Protein AF-A0A8C9ZBT1-F1 (afdb_monomer)

Secondary structure (DSSP, 8-state):
--EE--TTPEEETTEEEEEE---TTT-B-HHHHHHHHHHTT-EE-S--TT--S--S-EEEEEEE-SSSEEETTS-B--GGG-SSPPPPP-TTEEEEEETTEEEEEETTS-B-EEEEEEPEE-

Structure (mmCIF, N/CA/C/O backbone):
data_AF-A0A8C9ZBT1-F1
#
_entry.id   AF-A0A8C9ZBT1-F1
#
loop_
_atom_site.group_PDB
_atom_site.id
_atom_site.type_symbol
_atom_site.label_atom_id
_atom_site.label_alt_id
_atom_site.label_comp_id
_atom_site.label_asym_id
_atom_site.label_entity_id
_atom_site.label_seq_id
_atom_site.pdbx_PDB_ins_code
_atom_site.Cartn_x
_atom_site.Cartn_y
_atom_site.Cartn_z
_atom_site.occupancy
_atom_site.B_iso_or_equiv
_atom_site.auth_seq_id
_atom_site.auth_comp_id
_atom_site.auth_asym_id
_atom_site.auth_atom_id
_atom_site.pdbx_PDB_model_num
ATOM 1 N N . ASP A 1 1 ? -19.938 1.380 22.785 1.00 60.75 1 ASP A N 1
ATOM 2 C CA . ASP A 1 1 ? -18.645 0.745 22.453 1.00 60.75 1 ASP A CA 1
ATOM 3 C C . ASP A 1 1 ? -17.604 1.803 22.141 1.00 60.75 1 ASP A C 1
ATOM 5 O O . ASP A 1 1 ? -17.861 2.672 21.308 1.00 60.75 1 ASP A O 1
ATOM 9 N N . LYS A 1 2 ? -16.467 1.805 22.848 1.00 75.50 2 LYS A N 1
ATOM 10 C CA . LYS A 1 2 ? -15.414 2.809 22.647 1.00 75.50 2 LYS A CA 1
ATOM 11 C C . LYS A 1 2 ? -14.360 2.246 21.696 1.00 75.50 2 LYS A C 1
ATOM 13 O O . LYS A 1 2 ? -13.589 1.363 22.060 1.00 75.50 2 LYS A O 1
ATOM 18 N N . LEU A 1 3 ? -14.309 2.775 20.475 1.00 85.31 3 LEU A N 1
ATOM 19 C CA . LEU A 1 3 ? -13.276 2.411 19.506 1.00 85.31 3 LEU A CA 1
ATOM 20 C C . LEU A 1 3 ? -11.961 3.105 19.848 1.00 85.31 3 LEU A C 1
ATOM 22 O O . LEU A 1 3 ? -11.924 4.320 20.052 1.00 85.31 3 LEU A O 1
ATOM 26 N N . THR A 1 4 ? -10.875 2.338 19.897 1.00 88.50 4 THR A N 1
ATOM 27 C CA . THR A 1 4 ? -9.547 2.874 20.212 1.00 88.50 4 THR A CA 1
ATOM 28 C C . THR A 1 4 ? -8.475 2.335 19.273 1.00 88.50 4 THR A C 1
ATOM 30 O O . THR A 1 4 ? -8.580 1.235 18.725 1.00 88.50 4 THR A O 1
ATOM 33 N N . CYS A 1 5 ? -7.434 3.147 19.090 1.00 91.62 5 CYS A N 1
ATOM 34 C CA . CYS A 1 5 ? -6.228 2.796 18.357 1.00 91.62 5 CYS A CA 1
ATOM 35 C C . CYS A 1 5 ? -5.015 2.873 19.283 1.00 91.62 5 CYS A C 1
ATOM 37 O O . CYS A 1 5 ? -4.975 3.681 20.212 1.00 91.62 5 CYS A O 1
ATOM 39 N N . GLN A 1 6 ? -4.016 2.031 19.017 1.00 90.19 6 GLN A N 1
ATOM 40 C CA . GLN A 1 6 ? -2.728 2.092 19.705 1.00 90.19 6 GLN A CA 1
ATOM 41 C C . GLN A 1 6 ? -2.048 3.449 19.459 1.00 90.19 6 GLN A C 1
ATOM 43 O O . GLN A 1 6 ? -2.276 4.088 18.431 1.00 90.19 6 GLN A O 1
ATOM 48 N N . LYS A 1 7 ? -1.180 3.882 20.380 1.00 90.06 7 LYS A N 1
ATOM 49 C CA . LYS A 1 7 ? -0.418 5.132 20.229 1.00 90.06 7 LYS A CA 1
ATOM 50 C C . LYS A 1 7 ? 0.311 5.160 18.876 1.00 90.06 7 LYS A C 1
ATOM 52 O O . LYS A 1 7 ? 0.910 4.167 18.476 1.00 90.06 7 LYS A O 1
ATOM 57 N N . GLY A 1 8 ? 0.235 6.294 18.179 1.00 89.62 8 GLY A N 1
ATOM 58 C CA . GLY A 1 8 ? 0.808 6.484 16.838 1.00 89.62 8 GLY A CA 1
ATOM 59 C C . GLY A 1 8 ? -0.127 6.097 15.688 1.00 89.62 8 GLY A C 1
ATOM 60 O O . GLY A 1 8 ? 0.043 6.599 14.581 1.00 89.62 8 GLY A O 1
ATOM 61 N N . TRP A 1 9 ? -1.161 5.291 15.945 1.00 92.94 9 TRP A N 1
ATOM 62 C CA . TRP A 1 9 ? -2.169 4.946 14.948 1.00 92.94 9 TRP A CA 1
ATOM 63 C C . TRP A 1 9 ? -3.314 5.957 14.951 1.00 92.94 9 TRP A C 1
ATOM 65 O O . TRP A 1 9 ? -3.809 6.371 16.000 1.00 92.94 9 TRP A O 1
ATOM 75 N N . ARG A 1 10 ? -3.781 6.321 13.760 1.00 90.50 10 ARG A N 1
ATOM 76 C CA . ARG A 1 10 ? -4.885 7.258 13.558 1.00 90.50 10 ARG A CA 1
ATOM 77 C C . ARG A 1 10 ? -6.198 6.503 13.427 1.00 90.50 10 ARG A C 1
ATOM 79 O O . ARG A 1 10 ? -6.326 5.634 12.567 1.00 90.50 10 ARG A O 1
ATOM 86 N N . LEU A 1 11 ? -7.167 6.850 14.269 1.00 90.19 11 LEU A N 1
ATOM 87 C CA . LEU A 1 11 ? -8.524 6.318 14.196 1.00 90.19 11 LEU A CA 1
ATOM 88 C C . LEU A 1 11 ? -9.275 6.969 13.034 1.00 90.19 11 LEU A C 1
ATOM 90 O O . LEU A 1 11 ? -9.386 8.192 12.968 1.00 90.19 11 LEU A O 1
ATOM 94 N N . PHE A 1 12 ? -9.835 6.146 12.156 1.00 87.69 12 PHE A N 1
ATOM 95 C CA . PHE A 1 12 ? -10.793 6.582 11.156 1.00 87.69 12 PHE A CA 1
ATOM 96 C C . PHE A 1 12 ? -11.877 5.515 10.969 1.00 87.69 12 PHE A C 1
ATOM 98 O O . PHE A 1 12 ? -11.583 4.359 10.653 1.00 87.69 12 PHE A O 1
ATOM 105 N N . LYS A 1 13 ? -13.142 5.902 11.185 1.00 85.94 13 LYS A N 1
ATOM 106 C CA . LYS A 1 13 ? -14.278 4.972 11.325 1.00 85.94 13 LYS A CA 1
ATOM 107 C C . LYS A 1 13 ? -13.930 3.853 12.326 1.00 85.94 13 LYS A C 1
ATOM 109 O O . LYS A 1 13 ? -13.563 4.140 13.458 1.00 85.94 13 LYS A O 1
ATOM 114 N N . SER A 1 14 ? -14.017 2.594 11.905 1.00 89.38 14 SER A N 1
ATOM 115 C CA . SER A 1 14 ? -13.703 1.395 12.689 1.00 89.38 14 SER A CA 1
ATOM 116 C C . SER A 1 14 ? -12.333 0.798 12.351 1.00 89.38 14 SER A C 1
ATOM 118 O O . SER A 1 14 ? -12.129 -0.416 12.426 1.00 89.38 14 SER A O 1
ATOM 120 N N . SER A 1 15 ? -11.397 1.628 11.888 1.00 92.19 15 SER A N 1
ATOM 121 C CA . SER A 1 15 ? -10.046 1.208 11.520 1.00 92.19 15 SER A CA 1
ATOM 122 C C . SER A 1 15 ? -8.984 2.163 12.060 1.00 92.19 15 SER A C 1
ATOM 124 O O . SER A 1 15 ? -9.214 3.353 12.257 1.00 92.19 15 SER A O 1
ATOM 126 N N . CYS A 1 16 ? -7.805 1.608 12.297 1.00 93.88 16 CYS A N 1
ATOM 127 C CA . CYS A 1 16 ? -6.602 2.291 12.726 1.00 93.88 16 CYS A CA 1
ATOM 128 C C . CYS A 1 16 ? -5.601 2.296 11.577 1.00 93.88 16 CYS A C 1
ATOM 130 O O . CYS A 1 16 ? -5.351 1.242 10.991 1.00 93.88 16 CYS A O 1
ATOM 132 N N . TYR A 1 17 ? -4.998 3.450 11.309 1.00 93.94 17 TYR A N 1
ATOM 133 C CA . TYR A 1 17 ? -4.054 3.651 10.213 1.00 93.94 17 TYR A CA 1
ATOM 134 C C . TYR A 1 17 ? -2.700 4.125 10.724 1.00 93.94 17 TYR A C 1
ATOM 136 O O . TYR A 1 17 ? -2.644 4.976 11.613 1.00 93.94 17 TYR A O 1
ATOM 144 N N . LEU A 1 18 ? -1.620 3.614 10.145 1.00 94.06 18 LEU A N 1
ATOM 145 C CA . LEU A 1 18 ? -0.259 4.048 10.440 1.00 94.06 18 LEU A CA 1
ATOM 146 C C . LEU A 1 18 ? 0.456 4.392 9.138 1.00 94.06 18 LEU A C 1
ATOM 148 O O . LEU A 1 18 ? 0.520 3.565 8.233 1.00 94.06 18 LEU A O 1
ATOM 152 N N . PHE A 1 19 ? 0.941 5.627 9.055 1.00 93.38 19 PHE A N 1
ATOM 153 C CA . PHE A 1 19 ? 1.640 6.175 7.897 1.00 93.38 19 PHE A CA 1
ATOM 154 C C . PHE A 1 19 ? 3.138 6.123 8.180 1.00 93.38 19 PHE A C 1
ATOM 156 O O . PHE A 1 19 ? 3.584 6.684 9.182 1.00 93.38 19 PHE A O 1
ATOM 163 N N . TYR A 1 20 ? 3.885 5.444 7.317 1.00 94.62 20 TYR A N 1
ATOM 164 C CA . TYR A 1 20 ? 5.337 5.363 7.386 1.00 94.62 20 TYR A CA 1
ATOM 165 C C . TYR A 1 20 ? 5.938 6.322 6.368 1.00 94.62 20 TYR A C 1
ATOM 167 O O . TYR A 1 20 ? 6.120 5.970 5.203 1.00 94.62 20 TYR A O 1
ATOM 175 N N . ASP A 1 21 ? 6.236 7.538 6.822 1.00 93.19 21 ASP A N 1
ATOM 176 C CA . ASP A 1 21 ? 6.915 8.583 6.047 1.00 93.19 21 ASP A CA 1
ATOM 177 C C . ASP A 1 21 ? 8.419 8.278 5.951 1.00 93.19 21 ASP A C 1
ATOM 179 O O . ASP A 1 21 ? 9.248 8.979 6.521 1.00 93.19 21 ASP A O 1
ATOM 183 N N . ALA A 1 22 ? 8.759 7.162 5.303 1.00 93.12 22 ALA A N 1
ATOM 184 C CA . ALA A 1 22 ? 10.128 6.673 5.208 1.00 93.12 22 ALA A CA 1
ATOM 185 C C . ALA A 1 22 ? 10.967 7.482 4.204 1.00 93.12 22 ALA A C 1
ATOM 187 O O . ALA A 1 22 ? 10.558 7.697 3.053 1.00 93.12 22 ALA A O 1
ATOM 188 N N . ASP A 1 23 ? 12.175 7.855 4.623 1.00 94.81 23 ASP A N 1
ATOM 189 C CA . ASP A 1 23 ? 13.204 8.410 3.745 1.00 94.81 23 ASP A CA 1
ATOM 190 C C . ASP A 1 23 ? 13.666 7.363 2.716 1.00 94.81 23 ASP A C 1
ATOM 192 O O . ASP A 1 23 ? 13.551 6.163 2.973 1.00 94.81 23 ASP A O 1
ATOM 196 N N . PRO A 1 24 ? 14.207 7.766 1.547 1.00 94.62 24 PRO A N 1
ATOM 197 C CA . PRO A 1 24 ? 14.535 6.842 0.455 1.00 94.62 24 PRO A CA 1
ATOM 198 C C . PRO A 1 24 ? 15.311 5.564 0.840 1.00 94.62 24 PRO A C 1
ATOM 200 O O . PRO A 1 24 ? 14.977 4.510 0.297 1.00 94.62 24 PRO A O 1
ATOM 203 N N . PRO A 1 25 ? 16.294 5.590 1.766 1.00 96.62 25 PRO A N 1
ATOM 204 C CA . PRO A 1 25 ? 16.987 4.375 2.210 1.00 96.62 25 PRO A CA 1
ATOM 205 C C . PRO A 1 25 ? 16.083 3.376 2.954 1.00 96.62 25 PRO A C 1
ATOM 207 O O . PRO A 1 25 ? 16.267 2.166 2.825 1.00 96.62 25 PRO A O 1
ATOM 210 N N . ASP A 1 26 ? 15.090 3.878 3.689 1.00 97.31 26 ASP A N 1
ATOM 211 C CA . ASP A 1 26 ? 14.194 3.100 4.555 1.00 97.31 26 ASP A CA 1
ATOM 212 C C . ASP A 1 26 ? 12.860 2.747 3.882 1.00 97.31 26 ASP A C 1
ATOM 214 O O . ASP A 1 26 ? 12.055 1.984 4.423 1.00 97.31 26 ASP A O 1
ATOM 218 N N . GLN A 1 27 ? 12.611 3.295 2.691 1.00 98.12 27 GLN A N 1
ATOM 219 C CA . GLN A 1 27 ? 11.468 2.933 1.859 1.00 98.12 27 GLN A CA 1
ATOM 220 C C . GLN A 1 27 ? 11.508 1.453 1.501 1.00 98.12 27 GLN A C 1
ATOM 222 O O . GLN A 1 27 ? 12.578 0.861 1.413 1.00 98.12 27 GLN A O 1
ATOM 227 N N . LYS A 1 28 ? 10.341 0.855 1.267 1.00 98.56 28 LYS A N 1
ATOM 228 C CA . LYS A 1 28 ? 10.190 -0.589 1.062 1.00 98.56 28 LYS A CA 1
ATOM 229 C C . LYS A 1 28 ? 9.531 -0.889 -0.277 1.00 98.56 28 LYS A C 1
ATOM 231 O O . LYS A 1 28 ? 8.761 -0.074 -0.790 1.00 98.56 28 LYS A O 1
ATOM 236 N N . THR A 1 29 ? 9.829 -2.058 -0.832 1.00 98.75 29 THR A N 1
ATOM 237 C CA . THR A 1 29 ? 9.023 -2.662 -1.906 1.00 98.75 29 THR A CA 1
ATOM 238 C C . THR A 1 29 ? 7.606 -2.944 -1.419 1.00 98.75 29 THR A C 1
ATOM 240 O O . THR A 1 29 ? 7.334 -2.908 -0.214 1.00 98.75 29 THR A O 1
ATOM 243 N N . TRP A 1 30 ? 6.681 -3.217 -2.339 1.00 98.50 30 TRP A N 1
ATOM 244 C CA . TRP A 1 30 ? 5.300 -3.503 -1.954 1.00 98.50 30 TRP A CA 1
ATOM 245 C C . TRP A 1 30 ? 5.205 -4.739 -1.046 1.00 98.50 30 TRP A C 1
ATOM 247 O O . TRP A 1 30 ? 4.504 -4.715 -0.031 1.00 98.50 30 TRP A O 1
ATOM 257 N N . GLU A 1 31 ? 5.951 -5.798 -1.369 1.00 98.44 31 GLU A N 1
ATOM 258 C CA . GLU A 1 31 ? 6.030 -7.023 -0.574 1.00 98.44 31 GLU A CA 1
ATOM 259 C C . GLU A 1 31 ? 6.610 -6.768 0.826 1.00 98.44 31 GLU A C 1
ATOM 261 O O . GLU A 1 31 ? 5.984 -7.149 1.817 1.00 98.44 31 GLU A O 1
ATOM 266 N N . GLU A 1 32 ? 7.745 -6.067 0.926 1.00 98.69 32 GLU A N 1
ATOM 267 C CA . GLU A 1 32 ? 8.381 -5.729 2.211 1.00 98.69 32 GLU A CA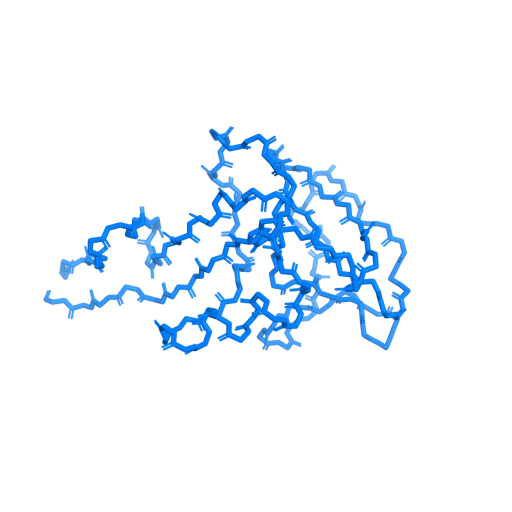 1
ATOM 268 C C . GLU A 1 32 ? 7.485 -4.826 3.076 1.00 98.69 32 GLU A C 1
ATOM 270 O O . GLU A 1 32 ? 7.409 -4.990 4.294 1.00 98.69 32 GLU A O 1
ATOM 275 N N . ALA A 1 33 ? 6.797 -3.857 2.465 1.00 98.56 33 ALA A N 1
ATOM 276 C CA . ALA A 1 33 ? 5.866 -2.976 3.164 1.00 98.56 33 ALA A CA 1
ATOM 277 C C . ALA A 1 33 ? 4.675 -3.757 3.732 1.00 98.56 33 ALA A C 1
ATOM 279 O O . ALA A 1 33 ? 4.230 -3.513 4.856 1.00 98.56 33 ALA A O 1
ATOM 280 N N . ARG A 1 34 ? 4.163 -4.730 2.968 1.00 98.31 34 ARG A N 1
ATOM 281 C CA . ARG A 1 34 ? 3.096 -5.616 3.431 1.00 98.31 34 ARG A CA 1
ATOM 282 C C . ARG A 1 34 ? 3.541 -6.475 4.607 1.00 98.31 34 ARG A C 1
ATOM 284 O O . ARG A 1 34 ? 2.766 -6.664 5.547 1.00 98.31 34 ARG A O 1
ATOM 291 N N . GLU A 1 35 ? 4.756 -7.002 4.548 1.00 98.50 35 GLU A N 1
ATOM 292 C CA . GLU A 1 35 ? 5.337 -7.790 5.630 1.00 98.50 35 GLU A CA 1
ATOM 293 C C . GLU A 1 35 ? 5.495 -6.962 6.913 1.00 98.50 35 GLU A C 1
ATOM 295 O O . GLU A 1 35 ? 4.979 -7.381 7.948 1.00 98.50 35 GLU A O 1
ATOM 300 N N . ASP A 1 36 ? 6.038 -5.740 6.837 1.00 98.19 36 ASP A N 1
ATOM 301 C CA . ASP A 1 36 ? 6.143 -4.839 8.003 1.00 98.19 36 ASP A CA 1
ATOM 302 C C . ASP A 1 36 ? 4.767 -4.544 8.632 1.00 98.19 36 ASP A C 1
ATOM 304 O O . ASP A 1 36 ? 4.609 -4.565 9.858 1.00 98.19 36 ASP A O 1
ATOM 308 N N . CYS A 1 37 ? 3.724 -4.342 7.816 1.00 98.06 37 CYS A N 1
ATOM 309 C CA . CYS A 1 37 ? 2.370 -4.201 8.351 1.00 98.06 37 CYS A CA 1
ATOM 310 C C . CYS A 1 37 ? 1.909 -5.474 9.084 1.00 98.06 37 CYS A C 1
ATOM 312 O O . CYS A 1 37 ? 1.300 -5.393 10.160 1.00 98.06 37 CYS A O 1
ATOM 314 N N . ARG A 1 38 ? 2.192 -6.657 8.533 1.00 97.69 38 ARG A N 1
ATOM 315 C CA . ARG A 1 38 ? 1.774 -7.947 9.104 1.00 97.69 38 ARG A CA 1
ATOM 316 C C . ARG A 1 38 ? 2.472 -8.270 10.415 1.00 97.69 38 ARG A C 1
ATOM 318 O O . ARG A 1 38 ? 1.795 -8.714 11.343 1.00 97.69 38 ARG A O 1
ATOM 325 N N . GLU A 1 39 ? 3.753 -7.941 10.549 1.00 97.12 39 GLU A N 1
ATOM 326 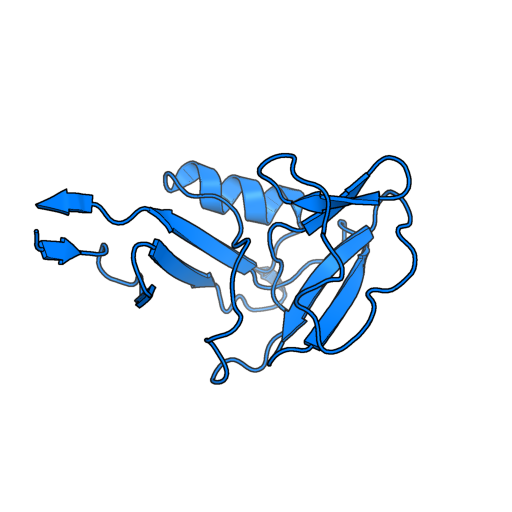C CA . GLU A 1 39 ? 4.494 -8.039 11.817 1.00 97.12 39 GLU A CA 1
ATOM 327 C C . GLU A 1 39 ? 3.817 -7.245 12.949 1.00 97.12 39 GLU A C 1
ATOM 329 O O . GLU A 1 39 ? 3.908 -7.591 14.126 1.00 97.12 39 GLU A O 1
ATOM 334 N N . ARG A 1 40 ? 3.051 -6.206 12.600 1.00 94.00 40 ARG A N 1
ATOM 335 C CA . ARG A 1 40 ? 2.330 -5.326 13.536 1.00 94.00 40 ARG A CA 1
ATOM 336 C C . ARG A 1 40 ? 0.852 -5.684 13.693 1.00 94.00 40 ARG A C 1
ATOM 338 O O . ARG A 1 40 ? 0.062 -4.862 14.178 1.00 94.00 40 ARG A O 1
ATOM 345 N N . SER A 1 41 ? 0.472 -6.900 13.289 1.00 95.38 41 SER A N 1
ATOM 346 C CA . SER A 1 41 ? -0.916 -7.385 13.274 1.00 95.38 41 SER A CA 1
ATOM 347 C C . SER A 1 41 ? -1.849 -6.456 12.482 1.00 95.38 41 SER A C 1
ATOM 349 O O . SER A 1 41 ? -2.939 -6.090 12.929 1.00 95.38 41 SER A O 1
ATOM 351 N N . SER A 1 42 ? -1.379 -6.017 11.316 1.00 95.88 42 SER A N 1
ATOM 352 C CA . SER A 1 42 ? -2.099 -5.172 10.362 1.00 95.88 42 SER A CA 1
ATOM 353 C C . SER A 1 42 ? -1.833 -5.643 8.927 1.00 95.88 42 SER A C 1
ATOM 355 O O . SER A 1 42 ? -1.150 -6.640 8.722 1.00 95.88 42 SER A O 1
ATOM 357 N N . ASP A 1 43 ? -2.384 -4.975 7.920 1.00 97.50 43 ASP A N 1
ATOM 358 C CA . ASP A 1 43 ? -2.028 -5.208 6.510 1.00 97.50 43 ASP A CA 1
ATOM 359 C C . ASP A 1 43 ? -1.996 -3.845 5.789 1.00 97.50 43 ASP A C 1
ATOM 361 O O . ASP A 1 43 ? -2.330 -2.822 6.394 1.00 97.50 43 ASP A O 1
ATOM 365 N N . LEU A 1 44 ? -1.567 -3.789 4.529 1.00 97.31 44 LEU A N 1
ATOM 366 C CA . LEU A 1 44 ? -1.565 -2.539 3.762 1.00 97.31 44 LEU A CA 1
ATOM 367 C C . LEU A 1 44 ? -2.976 -1.937 3.669 1.00 97.31 44 LEU A C 1
ATOM 369 O O . LEU A 1 44 ? -3.980 -2.641 3.611 1.00 97.31 44 LEU A O 1
ATOM 373 N N . ALA A 1 45 ? -3.082 -0.613 3.639 1.00 94.00 45 ALA A N 1
ATOM 374 C CA . ALA A 1 45 ? -4.386 0.039 3.636 1.00 94.00 45 ALA A CA 1
ATOM 375 C C . ALA A 1 45 ? -5.176 -0.206 2.336 1.00 94.00 45 ALA A C 1
ATOM 377 O O . ALA A 1 45 ? -4.664 -0.000 1.239 1.00 94.00 45 ALA A O 1
ATOM 378 N N . ASP A 1 46 ? -6.453 -0.570 2.467 1.00 88.75 46 ASP A N 1
ATOM 379 C CA . ASP A 1 46 ? -7.411 -0.765 1.366 1.00 88.75 46 ASP A CA 1
ATOM 380 C C . ASP A 1 46 ? -8.466 0.366 1.253 1.00 88.75 46 ASP A C 1
ATOM 382 O O . ASP A 1 4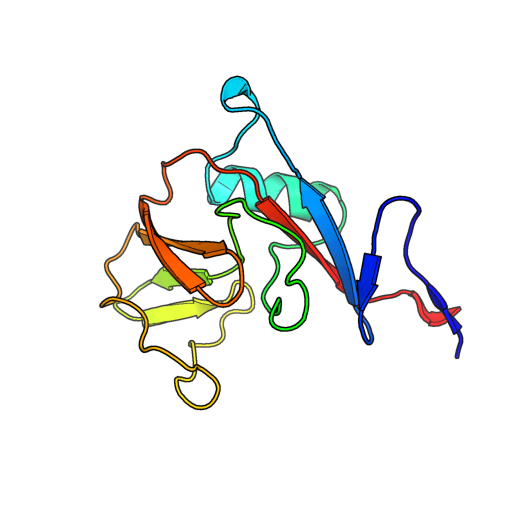6 ? -9.285 0.383 0.338 1.00 88.75 46 ASP A O 1
ATOM 386 N N . GLU A 1 47 ? -8.447 1.358 2.156 1.00 78.69 47 GLU A N 1
ATOM 387 C CA . GLU A 1 47 ? -9.373 2.505 2.155 1.00 78.69 47 GLU A CA 1
ATOM 388 C C . GLU A 1 47 ? -8.692 3.770 2.707 1.00 78.69 47 GLU A C 1
ATOM 390 O O . GLU A 1 47 ? -8.419 3.838 3.904 1.00 78.69 47 GLU A O 1
ATOM 395 N N . LEU A 1 48 ? -8.459 4.785 1.858 1.00 75.62 48 LEU A N 1
ATOM 396 C CA . LEU A 1 48 ? -7.744 6.027 2.227 1.00 75.62 48 LEU A CA 1
ATOM 397 C C . LEU A 1 48 ? -8.426 7.335 1.794 1.00 75.62 48 LEU A C 1
ATOM 399 O O . LEU A 1 48 ? -7.828 8.408 1.880 1.00 75.62 48 LEU A O 1
ATOM 403 N N . ARG A 1 49 ? -9.692 7.281 1.365 1.00 70.12 49 ARG A N 1
ATOM 404 C CA . ARG A 1 49 ? -10.449 8.413 0.780 1.00 70.12 49 ARG A CA 1
ATOM 405 C C . ARG A 1 49 ? -10.703 9.603 1.722 1.00 70.12 49 ARG A C 1
ATOM 407 O O . ARG A 1 49 ? -11.521 10.458 1.418 1.00 70.12 49 ARG A O 1
ATOM 414 N N . TYR A 1 50 ? -10.062 9.655 2.878 1.00 70.25 50 TYR A N 1
ATOM 415 C CA . TYR A 1 50 ? -10.302 10.671 3.900 1.00 70.25 50 TYR A CA 1
ATOM 416 C C . TYR A 1 50 ? -9.008 11.303 4.415 1.00 70.25 50 TYR A C 1
ATOM 418 O O . TYR A 1 50 ? -9.054 12.242 5.202 1.00 70.25 50 TYR A O 1
ATOM 426 N N . PHE A 1 51 ? -7.853 10.826 3.948 1.00 73.12 51 PHE A N 1
ATOM 427 C CA . PHE A 1 51 ? -6.553 11.359 4.324 1.00 73.12 51 PHE A CA 1
ATOM 428 C C . PHE A 1 51 ? -6.026 12.251 3.197 1.00 73.12 51 PHE A C 1
ATOM 430 O O . PHE A 1 51 ? -5.425 11.768 2.241 1.00 73.12 51 PHE A O 1
ATOM 437 N N . SER A 1 52 ? -6.298 13.555 3.294 1.00 69.44 52 SER A N 1
ATOM 438 C CA . SER A 1 52 ? -5.864 14.569 2.317 1.00 69.44 52 SER A CA 1
ATOM 439 C C . SER A 1 52 ? -4.602 15.331 2.728 1.00 69.44 52 SER A C 1
ATOM 441 O O . SER A 1 52 ? -4.100 16.129 1.951 1.00 69.44 52 SER A O 1
ATOM 443 N N . GLN A 1 53 ? -4.113 15.128 3.952 1.00 69.00 53 GLN A N 1
ATOM 444 C CA . GLN A 1 53 ? -3.006 15.903 4.530 1.00 69.00 53 GLN A CA 1
ATOM 445 C C . GLN A 1 53 ? -1.606 15.324 4.262 1.00 69.00 53 GLN A C 1
ATOM 447 O O . GLN A 1 53 ? -0.635 15.831 4.809 1.00 69.00 53 GLN A O 1
ATOM 452 N N . TYR A 1 54 ? -1.502 14.247 3.480 1.00 69.56 54 TYR A N 1
ATOM 453 C CA . TYR A 1 54 ? -0.238 13.568 3.196 1.00 69.56 54 TYR A CA 1
ATOM 454 C C . TYR A 1 54 ? 0.089 13.683 1.719 1.00 69.56 54 TYR A C 1
ATOM 456 O O . TYR A 1 54 ? -0.776 13.400 0.895 1.00 69.56 54 TYR A O 1
ATOM 464 N N . THR A 1 55 ? 1.320 14.093 1.420 1.00 72.50 55 THR A N 1
ATOM 465 C CA . THR A 1 55 ? 1.762 14.494 0.077 1.00 72.50 55 THR A CA 1
ATOM 466 C C . THR A 1 55 ? 2.839 13.577 -0.509 1.00 72.50 55 THR A C 1
ATOM 468 O O . THR A 1 55 ? 3.604 14.005 -1.372 1.00 72.50 55 THR A O 1
ATOM 471 N N . HIS A 1 56 ? 2.940 12.331 -0.036 1.00 85.44 56 HIS A N 1
ATOM 472 C CA . HIS A 1 56 ? 3.812 11.315 -0.631 1.00 85.44 56 HIS A CA 1
ATOM 473 C C . HIS A 1 56 ? 2.995 10.261 -1.380 1.00 85.44 56 HIS A C 1
ATOM 475 O O . HIS A 1 56 ? 1.818 10.048 -1.101 1.00 85.44 56 HIS A O 1
ATOM 481 N N . TRP A 1 57 ? 3.643 9.579 -2.323 1.00 92.31 57 TRP A N 1
ATOM 482 C CA . TRP A 1 57 ? 3.086 8.419 -3.013 1.00 92.31 57 TRP A CA 1
ATOM 483 C C . TRP A 1 57 ? 3.317 7.166 -2.171 1.00 92.31 57 TRP A C 1
ATOM 485 O O . TRP A 1 57 ? 4.398 6.582 -2.214 1.00 92.31 57 TRP A O 1
ATOM 495 N N . TYR A 1 58 ? 2.312 6.772 -1.389 1.00 95.00 58 TYR A N 1
ATOM 496 C CA . TYR A 1 58 ? 2.416 5.629 -0.480 1.00 95.00 58 TYR A CA 1
ATOM 497 C C . TYR A 1 58 ? 1.950 4.338 -1.124 1.00 95.00 58 TYR A C 1
ATOM 499 O O . TYR A 1 58 ? 0.902 4.333 -1.770 1.00 95.00 58 TYR A O 1
ATOM 507 N N . TRP A 1 59 ? 2.625 3.229 -0.833 1.00 97.44 59 TRP A N 1
ATOM 508 C CA . TRP A 1 59 ? 2.068 1.906 -1.078 1.00 97.44 59 TRP A CA 1
ATOM 509 C C . TRP A 1 59 ? 0.742 1.705 -0.346 1.00 97.44 59 TRP A C 1
ATOM 511 O O . TRP A 1 59 ? 0.607 1.999 0.847 1.00 97.44 59 TRP A O 1
ATOM 521 N N . ILE A 1 60 ? -0.221 1.151 -1.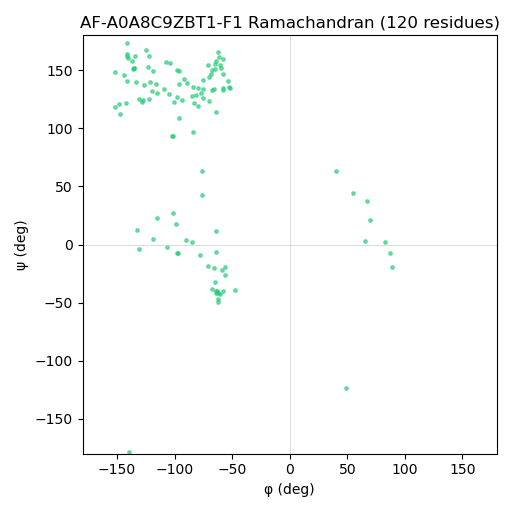083 1.00 94.62 60 ILE A N 1
ATOM 522 C CA . ILE A 1 60 ? -1.520 0.704 -0.579 1.00 94.62 60 ILE A CA 1
ATOM 523 C C . ILE A 1 60 ? -1.746 -0.758 -0.949 1.00 94.62 60 ILE A C 1
ATOM 525 O O . ILE A 1 60 ? -1.043 -1.322 -1.784 1.00 94.62 60 ILE A O 1
ATOM 529 N N . GLY A 1 61 ? -2.749 -1.386 -0.346 1.00 95.81 61 GLY A N 1
ATOM 530 C CA . GLY A 1 61 ? -3.015 -2.814 -0.480 1.00 95.81 61 GLY A CA 1
ATOM 531 C C . GLY A 1 61 ? -3.658 -3.219 -1.806 1.00 95.81 61 GLY A C 1
ATOM 532 O O . GLY A 1 61 ? -4.592 -4.012 -1.783 1.00 95.81 61 GLY A O 1
ATOM 533 N N . LEU A 1 62 ? -3.204 -2.679 -2.938 1.00 94.19 62 LEU A N 1
ATOM 534 C CA . LEU A 1 62 ? -3.754 -2.916 -4.271 1.00 94.19 62 LEU A CA 1
ATOM 535 C C . LEU A 1 62 ? -2.630 -3.267 -5.255 1.00 94.19 62 LEU A C 1
ATOM 537 O O . LEU A 1 62 ? -1.679 -2.499 -5.414 1.00 94.19 62 LEU A O 1
ATOM 541 N N . ARG A 1 63 ? -2.761 -4.413 -5.930 1.00 95.62 63 ARG A N 1
ATOM 542 C CA . ARG A 1 63 ? -1.801 -4.907 -6.932 1.00 95.62 63 ARG A CA 1
ATOM 543 C C . ARG A 1 63 ? -2.499 -5.467 -8.163 1.00 95.62 63 ARG A C 1
ATOM 545 O O . ARG A 1 63 ? -3.667 -5.852 -8.089 1.00 95.62 63 ARG A O 1
ATOM 552 N N . ALA A 1 64 ? -1.791 -5.515 -9.280 1.00 95.12 64 ALA A N 1
ATOM 553 C CA . ALA A 1 64 ? -2.237 -6.210 -10.474 1.00 95.12 64 ALA A CA 1
ATOM 554 C C . ALA A 1 64 ? -1.930 -7.707 -10.347 1.00 95.12 64 ALA A C 1
ATOM 556 O O . ALA A 1 64 ? -0.805 -8.094 -10.028 1.00 95.12 64 ALA A O 1
ATOM 557 N N . GLU A 1 65 ? -2.941 -8.538 -10.575 1.00 93.38 65 GLU A N 1
ATOM 558 C CA . GLU A 1 65 ? -2.816 -9.991 -10.542 1.00 93.38 65 GLU A CA 1
ATOM 559 C C . GLU A 1 65 ? -3.853 -10.635 -11.468 1.00 93.38 65 GLU A C 1
ATOM 561 O O . GLU A 1 65 ? -5.065 -10.498 -11.261 1.00 93.38 65 GLU A O 1
ATOM 566 N N . GLY A 1 66 ? -3.381 -11.354 -12.489 1.00 90.75 66 GLY A N 1
ATOM 567 C CA . GLY A 1 66 ? -4.248 -12.054 -13.439 1.00 90.75 66 GLY A CA 1
ATOM 568 C C . GLY A 1 66 ? -5.059 -11.084 -14.298 1.00 90.75 66 GLY A C 1
ATOM 569 O O . GLY A 1 66 ? -6.245 -11.309 -14.545 1.00 90.75 66 GLY A O 1
ATOM 570 N N . GLY A 1 67 ? -4.442 -9.963 -14.688 1.00 90.31 67 GLY A N 1
ATOM 571 C CA . GLY A 1 67 ? -5.084 -8.931 -15.507 1.00 90.31 67 GLY A CA 1
ATOM 572 C C . GLY A 1 67 ? -6.187 -8.149 -14.786 1.00 90.31 67 GLY A C 1
ATOM 573 O O . GLY A 1 67 ? -7.056 -7.570 -15.438 1.00 90.31 67 GLY A O 1
ATOM 574 N N . ARG A 1 68 ? -6.188 -8.132 -13.446 1.00 92.06 68 ARG A N 1
ATOM 575 C CA . ARG A 1 68 ? -7.133 -7.362 -12.620 1.00 92.06 68 ARG A CA 1
ATOM 576 C C . ARG A 1 68 ? -6.422 -6.657 -11.476 1.00 92.06 68 ARG A C 1
ATOM 578 O O . ARG A 1 68 ? -5.426 -7.150 -10.962 1.00 92.06 68 ARG A O 1
ATOM 585 N N . TRP A 1 69 ? -6.971 -5.525 -11.045 1.00 92.56 69 TRP A N 1
ATOM 586 C CA . TRP A 1 69 ? -6.571 -4.888 -9.792 1.00 92.56 69 TRP A CA 1
ATOM 587 C C . TRP A 1 69 ? -7.246 -5.602 -8.622 1.00 92.56 69 TRP A C 1
ATOM 589 O O . TRP A 1 69 ? -8.475 -5.617 -8.549 1.00 92.56 69 TRP A O 1
ATOM 599 N N . LYS A 1 70 ? -6.453 -6.170 -7.711 1.00 93.88 70 LYS A N 1
ATOM 600 C CA . LYS A 1 70 ? -6.928 -6.904 -6.535 1.00 93.88 70 LYS A CA 1
ATOM 601 C C . LYS A 1 70 ? -6.455 -6.264 -5.245 1.00 93.88 70 LYS A C 1
ATOM 603 O O . LYS A 1 70 ? -5.269 -5.965 -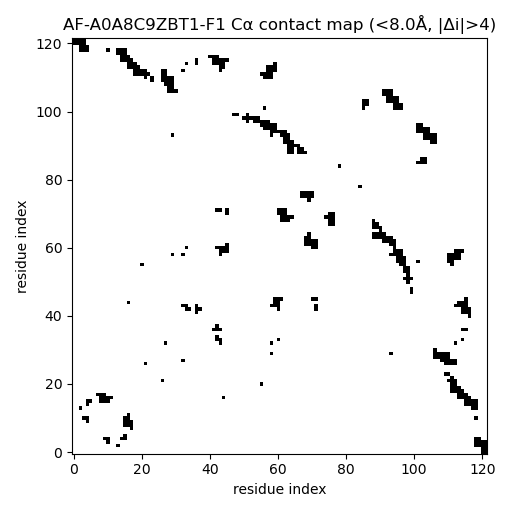5.079 1.00 93.88 70 LYS A O 1
ATOM 608 N N . TRP A 1 71 ? -7.389 -6.089 -4.320 1.00 93.81 71 TRP A N 1
ATOM 609 C CA . TRP A 1 71 ? -7.074 -5.718 -2.952 1.00 93.81 71 TRP A CA 1
ATOM 610 C C . TRP A 1 71 ? -6.413 -6.885 -2.218 1.00 93.81 71 TRP A C 1
ATOM 612 O O . TRP A 1 71 ? -6.665 -8.054 -2.504 1.00 93.81 71 TRP A O 1
ATOM 622 N N . ILE A 1 72 ? -5.625 -6.575 -1.195 1.00 94.25 72 ILE A N 1
ATOM 623 C CA . ILE A 1 72 ? -4.986 -7.553 -0.299 1.00 94.25 72 ILE A CA 1
ATOM 624 C C . ILE A 1 72 ? -5.960 -8.526 0.387 1.00 94.25 72 ILE A C 1
ATOM 626 O O . ILE A 1 72 ? -5.524 -9.584 0.842 1.00 94.25 72 ILE A O 1
ATOM 630 N N . ASN A 1 73 ? -7.252 -8.181 0.454 1.00 88.94 73 ASN A N 1
ATOM 631 C CA . ASN A 1 73 ? -8.335 -9.024 0.970 1.00 88.94 73 ASN A CA 1
ATOM 632 C C . ASN A 1 73 ? -8.909 -9.994 -0.088 1.00 88.94 73 ASN A C 1
ATOM 634 O O . ASN A 1 73 ? -9.863 -10.713 0.197 1.00 88.94 73 ASN A O 1
ATOM 638 N N . GLY A 1 74 ? -8.352 -9.997 -1.303 1.00 90.69 74 GLY A N 1
ATOM 639 C CA . GLY A 1 74 ? -8.745 -10.848 -2.426 1.00 90.69 74 GLY A CA 1
ATOM 640 C C . GLY A 1 74 ? -9.873 -10.295 -3.299 1.00 90.69 74 GLY A C 1
ATOM 641 O O . GLY A 1 74 ? -10.152 -10.878 -4.344 1.00 90.69 74 GLY A O 1
ATOM 642 N N . SER A 1 75 ? -10.515 -9.190 -2.911 1.00 91.06 75 SER A N 1
ATOM 643 C CA . SER A 1 75 ? -11.581 -8.584 -3.716 1.00 91.06 75 SER A CA 1
ATOM 644 C C . SER A 1 75 ? -11.029 -7.829 -4.925 1.00 91.06 75 SER A C 1
ATOM 646 O O . SER A 1 75 ? -10.007 -7.142 -4.842 1.00 91.06 75 SER A O 1
ATOM 648 N N . ASP A 1 76 ? -11.737 -7.931 -6.048 1.00 91.31 76 ASP A N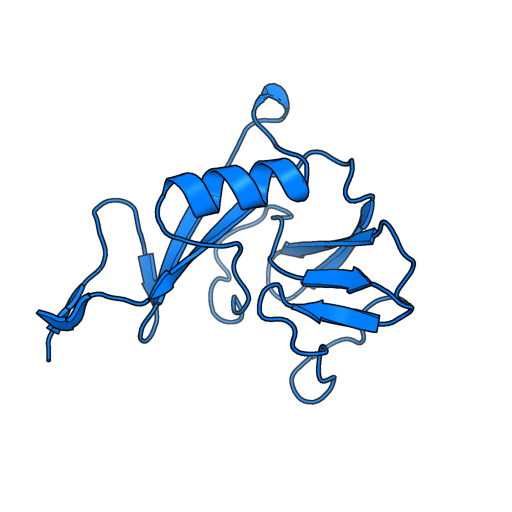 1
ATOM 649 C CA . ASP A 1 76 ? -11.445 -7.138 -7.237 1.00 91.31 76 ASP A CA 1
ATOM 650 C C . ASP A 1 76 ? -11.798 -5.662 -6.988 1.00 91.31 76 ASP A C 1
ATOM 652 O O . ASP A 1 76 ? -12.788 -5.322 -6.327 1.00 91.31 76 ASP A O 1
ATOM 656 N N . LEU A 1 77 ? -10.995 -4.762 -7.551 1.00 87.69 77 LEU A N 1
ATOM 657 C CA . LEU A 1 77 ? -11.291 -3.339 -7.549 1.00 87.69 77 LEU A CA 1
ATOM 658 C C . LEU A 1 77 ? -12.571 -3.073 -8.348 1.00 87.69 77 LEU A C 1
ATOM 660 O O . LEU A 1 77 ? -12.601 -3.219 -9.568 1.00 87.69 77 LEU A O 1
ATOM 664 N N . THR A 1 78 ? -13.617 -2.615 -7.668 1.00 79.56 78 THR A N 1
ATOM 665 C CA . THR A 1 78 ? -14.840 -2.148 -8.324 1.00 79.56 78 THR A CA 1
ATOM 666 C C . THR A 1 78 ? -14.689 -0.678 -8.731 1.00 79.56 78 THR A C 1
ATOM 668 O O . THR A 1 78 ? -14.325 0.182 -7.923 1.00 79.56 78 THR A O 1
ATOM 671 N N . GLU A 1 79 ? -14.951 -0.368 -10.006 1.00 64.06 79 GLU A N 1
ATOM 672 C CA . GLU A 1 79 ? -14.799 0.989 -10.566 1.00 64.06 79 GLU A CA 1
ATOM 673 C C . GLU A 1 79 ? -15.780 2.012 -9.952 1.00 64.06 79 GLU A C 1
ATOM 675 O O . GLU A 1 79 ? -15.518 3.215 -9.971 1.00 64.06 79 GLU A O 1
ATOM 680 N N 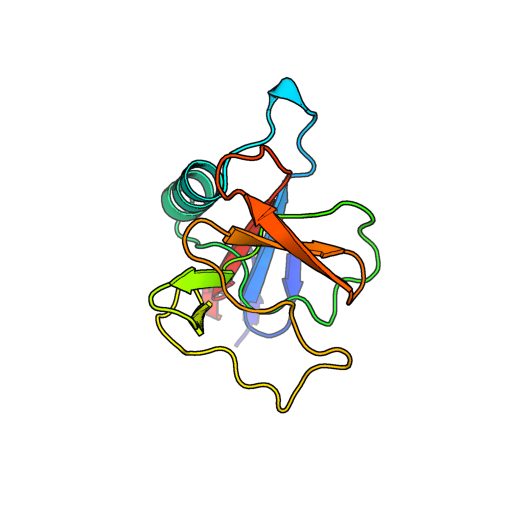. SER A 1 80 ? -16.876 1.546 -9.344 1.00 55.56 80 SER A N 1
ATOM 681 C CA . SER A 1 80 ? -18.068 2.329 -8.973 1.00 55.56 80 SER A CA 1
ATOM 682 C C . SER A 1 80 ? -17.867 3.439 -7.932 1.00 55.56 80 SER A C 1
ATOM 684 O O . SER A 1 80 ? -18.788 4.210 -7.678 1.00 55.56 80 SER A O 1
ATOM 686 N N . GLY A 1 81 ? -16.684 3.560 -7.327 1.00 53.78 81 GLY A N 1
ATOM 687 C CA . GLY A 1 81 ? -16.414 4.555 -6.287 1.00 53.78 81 GLY A CA 1
ATOM 688 C C . GLY A 1 81 ? -15.325 5.577 -6.606 1.00 53.78 81 GLY A C 1
ATOM 689 O O . GLY A 1 81 ? -14.966 6.347 -5.714 1.00 53.78 81 GLY A O 1
ATOM 690 N N . TRP A 1 82 ? -14.756 5.578 -7.811 1.00 61.97 82 TRP A N 1
ATOM 691 C CA . TRP A 1 82 ? -13.512 6.300 -8.072 1.00 61.97 82 TRP A CA 1
ATOM 692 C C . TRP A 1 82 ? -13.667 7.441 -9.070 1.00 61.97 82 TRP A C 1
ATOM 694 O O . TRP A 1 82 ? -14.305 7.313 -10.106 1.00 61.97 82 TRP A O 1
ATOM 704 N N . ARG A 1 83 ? -13.025 8.576 -8.766 1.00 57.69 83 ARG A N 1
ATOM 705 C CA . ARG A 1 83 ? -13.057 9.771 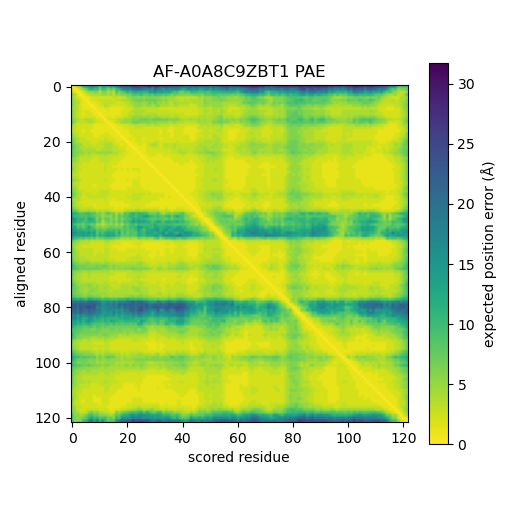-9.626 1.00 57.69 83 ARG A CA 1
ATOM 706 C C . ARG A 1 83 ? -12.256 9.609 -10.922 1.00 57.69 83 ARG A C 1
ATOM 708 O O . ARG A 1 83 ? -12.430 10.405 -11.838 1.00 57.69 83 ARG A O 1
ATOM 715 N N . ARG A 1 84 ? -11.342 8.634 -10.982 1.00 66.00 84 ARG A N 1
ATOM 716 C CA . ARG A 1 84 ? -10.495 8.336 -12.145 1.00 66.00 84 ARG A CA 1
ATOM 717 C C . ARG A 1 84 ? -10.335 6.829 -12.297 1.00 66.00 84 ARG A C 1
ATOM 719 O O . ARG A 1 84 ? -10.157 6.138 -11.295 1.00 66.00 84 ARG A O 1
ATOM 726 N N . LYS A 1 85 ? -10.361 6.361 -13.545 1.00 71.06 85 LYS A N 1
ATOM 727 C CA . LYS A 1 85 ? -10.075 4.970 -13.901 1.00 71.06 85 LYS A CA 1
ATOM 728 C C . LYS A 1 85 ? -8.601 4.657 -13.591 1.00 71.06 85 LYS A C 1
ATOM 730 O O . LYS A 1 85 ? -7.749 5.487 -13.926 1.00 71.06 85 LYS A O 1
ATOM 735 N N . PRO A 1 86 ? -8.282 3.523 -12.946 1.00 71.38 86 PRO A N 1
ATOM 736 C CA . PRO A 1 86 ? -6.895 3.103 -12.781 1.00 71.38 86 PRO A CA 1
ATOM 737 C C . PRO A 1 86 ? -6.259 2.802 -14.153 1.00 71.38 86 PRO A C 1
ATOM 739 O O . PRO A 1 86 ? -6.982 2.531 -15.119 1.00 71.38 86 PRO A O 1
ATOM 742 N N . PRO A 1 87 ? -4.919 2.836 -14.266 1.00 77.88 87 PRO A N 1
ATOM 743 C CA . PRO A 1 87 ? -4.240 2.348 -15.465 1.00 77.88 87 PRO A CA 1
ATOM 744 C C . PRO A 1 87 ? -4.589 0.869 -15.721 1.00 77.88 87 PRO A C 1
ATOM 746 O O . PRO A 1 87 ? -5.032 0.180 -14.797 1.00 77.88 87 PRO A O 1
ATOM 749 N N . PRO A 1 88 ? -4.422 0.354 -16.953 1.00 86.25 88 PRO A N 1
ATOM 750 C CA . PRO A 1 88 ? -4.602 -1.068 -17.221 1.00 86.25 88 PRO A CA 1
ATOM 751 C C . PRO A 1 88 ? -3.756 -1.924 -16.262 1.00 86.25 88 PRO A C 1
ATOM 753 O O . PRO A 1 88 ? -2.598 -1.581 -16.016 1.00 86.25 88 PRO A O 1
ATOM 756 N N . PRO A 1 89 ? -4.318 -3.000 -15.689 1.00 91.19 89 PRO A N 1
ATOM 757 C CA . PRO A 1 89 ? -3.571 -3.887 -14.810 1.00 91.19 89 PRO A CA 1
ATOM 758 C C . PRO A 1 89 ? -2.538 -4.679 -15.616 1.00 91.19 89 PRO A C 1
ATOM 760 O O . PRO A 1 89 ? -2.889 -5.410 -16.541 1.00 91.19 89 PRO A O 1
ATOM 763 N N . THR A 1 90 ? -1.276 -4.555 -15.218 1.00 94.25 90 THR A N 1
ATOM 764 C CA . THR A 1 90 ? -0.150 -5.329 -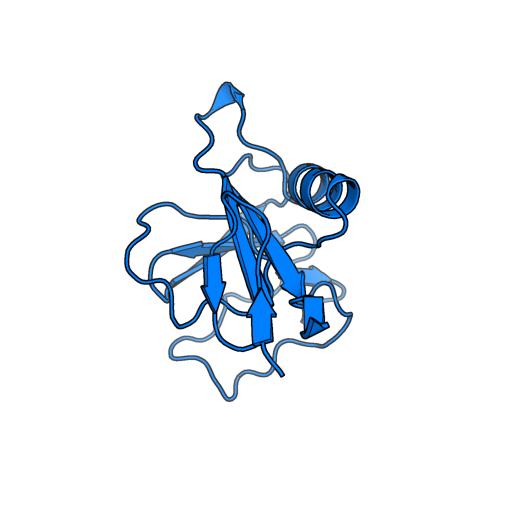15.749 1.00 94.25 90 THR A CA 1
ATOM 765 C C . THR A 1 90 ? 0.505 -6.047 -14.584 1.00 94.25 90 THR A C 1
ATOM 767 O O . THR A 1 90 ? 0.873 -5.393 -13.610 1.00 94.25 90 THR A O 1
ATOM 770 N N . ASP A 1 91 ? 0.641 -7.369 -14.663 1.00 93.56 91 ASP A N 1
ATOM 771 C CA . ASP A 1 91 ? 1.241 -8.158 -13.584 1.00 93.56 91 ASP A CA 1
ATOM 772 C C . ASP A 1 91 ? 2.631 -7.609 -13.202 1.00 93.56 91 ASP A C 1
ATOM 774 O O . ASP A 1 91 ? 3.398 -7.146 -14.049 1.00 93.56 91 ASP A O 1
ATOM 778 N N . GLY A 1 92 ? 2.927 -7.599 -11.901 1.00 94.69 92 GLY A N 1
ATOM 779 C CA . GLY A 1 92 ? 4.117 -6.938 -11.349 1.00 94.69 92 GLY A CA 1
ATOM 780 C C . GLY A 1 92 ? 3.963 -5.429 -11.112 1.00 94.69 92 GLY A C 1
ATOM 781 O O . GLY A 1 92 ? 4.917 -4.785 -10.675 1.00 94.69 92 GLY A O 1
ATOM 782 N N . GLN A 1 93 ? 2.784 -4.849 -11.369 1.00 96.25 93 GLN A N 1
ATOM 783 C CA . GLN A 1 93 ? 2.451 -3.483 -10.962 1.00 96.25 93 GLN A CA 1
ATOM 784 C C . GLN A 1 93 ? 1.666 -3.445 -9.648 1.00 96.25 93 GLN A C 1
ATOM 786 O O . GLN A 1 93 ? 0.710 -4.193 -9.434 1.00 96.25 93 GLN A O 1
ATOM 791 N N . CYS A 1 94 ? 2.025 -2.489 -8.804 1.00 96.44 94 CYS A N 1
ATOM 792 C CA . CYS A 1 94 ? 1.398 -2.181 -7.530 1.00 96.44 94 CYS A CA 1
ATOM 793 C C . CYS A 1 94 ? 0.927 -0.725 -7.522 1.00 96.44 94 CYS A C 1
ATOM 795 O O . CYS A 1 94 ? 1.349 0.078 -8.355 1.00 96.44 94 CYS A O 1
ATOM 797 N N . VAL A 1 95 ? 0.022 -0.368 -6.611 1.00 93.56 95 VAL A N 1
ATOM 798 C CA . VAL A 1 95 ? -0.562 0.980 -6.586 1.00 93.56 95 VAL A CA 1
ATOM 799 C C . VAL A 1 95 ? 0.012 1.818 -5.459 1.00 93.56 95 VAL A C 1
ATOM 801 O O . VAL A 1 95 ? -0.028 1.426 -4.291 1.00 93.56 95 VAL A O 1
ATOM 804 N N . VAL A 1 96 ? 0.461 3.017 -5.824 1.00 93.19 96 VAL A N 1
ATOM 805 C CA . VAL A 1 96 ? 0.717 4.105 -4.883 1.00 93.19 96 VAL A CA 1
ATOM 806 C C . VAL A 1 96 ? -0.456 5.079 -4.830 1.00 93.19 96 VAL A C 1
ATOM 808 O O . VAL A 1 96 ? -1.147 5.279 -5.832 1.00 93.19 96 VAL A O 1
ATOM 811 N N . TYR A 1 97 ? -0.662 5.719 -3.681 1.00 88.50 97 TYR A N 1
ATOM 812 C CA . TYR A 1 97 ? -1.721 6.700 -3.440 1.00 88.50 97 TYR A CA 1
ATOM 813 C C . TYR A 1 97 ? -1.164 8.015 -2.885 1.00 88.50 97 TYR A C 1
ATOM 815 O O . TYR A 1 97 ? -0.342 7.995 -1.974 1.00 88.50 97 TYR A O 1
ATOM 823 N N . ASP A 1 98 ? -1.664 9.140 -3.401 1.00 87.25 98 ASP A N 1
ATOM 824 C CA . ASP A 1 98 ? -1.400 10.500 -2.913 1.00 87.25 98 ASP A CA 1
ATOM 825 C C . ASP A 1 98 ? -2.630 11.388 -3.158 1.00 87.25 98 ASP A C 1
ATOM 827 O O . ASP A 1 98 ? -3.051 11.565 -4.303 1.00 87.25 98 ASP A O 1
ATOM 831 N N . MET A 1 99 ? -3.209 11.966 -2.101 1.00 79.75 99 MET A N 1
ATOM 832 C CA . MET A 1 99 ? -4.320 12.933 -2.174 1.00 79.75 99 MET A CA 1
ATOM 833 C C . MET A 1 99 ? -5.391 12.594 -3.234 1.00 79.75 99 MET A C 1
ATOM 835 O O . MET A 1 99 ? -5.599 13.338 -4.196 1.00 79.75 99 MET A O 1
ATOM 839 N N . PHE A 1 100 ? -6.090 11.465 -3.074 1.00 77.38 100 PHE A N 1
ATOM 840 C CA . PHE A 1 100 ? -7.133 10.961 -3.994 1.00 77.38 100 PHE A CA 1
ATOM 841 C C . PHE A 1 100 ? -6.654 10.555 -5.389 1.00 77.38 100 PHE A C 1
ATOM 843 O O . PHE A 1 100 ? -7.466 10.189 -6.245 1.00 77.38 100 PHE A O 1
ATOM 850 N N . ARG A 1 101 ? -5.351 10.626 -5.634 1.00 81.69 101 ARG A N 1
ATOM 851 C CA . ARG A 1 101 ? -4.713 10.157 -6.850 1.00 81.69 101 ARG A CA 1
ATOM 852 C C . ARG A 1 101 ? -4.019 8.851 -6.555 1.00 81.69 101 ARG A C 1
ATOM 854 O O . ARG A 1 101 ? -3.648 8.532 -5.432 1.00 81.69 101 ARG A O 1
ATOM 861 N N . TRP A 1 102 ? -3.841 8.116 -7.623 1.00 83.56 102 TRP A N 1
ATOM 862 C CA . TRP A 1 102 ? -3.248 6.809 -7.611 1.00 83.56 102 TRP A CA 1
ATOM 863 C C . TRP A 1 102 ? -2.592 6.568 -8.950 1.00 83.56 102 TRP A C 1
ATOM 865 O O . TRP A 1 102 ? -3.016 7.106 -9.980 1.00 83.56 102 TRP A O 1
ATOM 875 N N . ARG A 1 103 ? -1.517 5.802 -8.891 1.00 88.88 103 ARG A N 1
ATOM 876 C CA . ARG A 1 103 ? -0.646 5.479 -10.008 1.00 88.88 103 ARG A CA 1
ATOM 877 C C . ARG A 1 103 ? -0.189 4.038 -9.826 1.00 88.88 103 ARG A C 1
ATOM 879 O O . ARG A 1 103 ? -0.003 3.596 -8.696 1.00 88.88 103 ARG A O 1
ATOM 886 N N . SER A 1 104 ? -0.018 3.331 -10.936 1.00 92.25 104 SER A N 1
ATOM 887 C CA . SER A 1 104 ? 0.683 2.053 -10.944 1.00 92.25 104 SER A CA 1
ATOM 888 C C . SER A 1 104 ? 2.185 2.284 -11.036 1.00 92.25 104 SER A C 1
ATOM 890 O O . SER A 1 104 ? 2.637 3.097 -11.847 1.00 92.25 104 SER A O 1
ATOM 892 N N . GLU A 1 105 ? 2.940 1.562 -10.228 1.00 95.44 105 GLU A N 1
ATOM 893 C CA . GLU A 1 105 ? 4.395 1.497 -10.300 1.00 95.44 105 GLU A CA 1
ATOM 894 C C . GLU A 1 105 ? 4.836 0.035 -10.188 1.00 95.44 105 GLU A C 1
ATOM 896 O O . GLU A 1 105 ? 4.060 -0.821 -9.761 1.00 95.44 105 GLU A O 1
ATOM 901 N N . SER A 1 106 ? 6.070 -0.274 -10.594 1.00 97.38 106 SER A N 1
ATOM 902 C CA . SER A 1 106 ? 6.621 -1.617 -10.384 1.00 97.38 106 SER A CA 1
ATOM 903 C C . SER A 1 106 ? 6.597 -1.945 -8.891 1.00 97.38 106 SER A C 1
ATOM 905 O O . SER A 1 106 ? 7.023 -1.125 -8.082 1.00 97.38 106 SER A O 1
ATOM 907 N N . CYS A 1 107 ? 6.122 -3.135 -8.514 1.00 97.81 107 CYS A N 1
ATOM 908 C CA . CYS A 1 107 ? 6.103 -3.567 -7.109 1.00 97.81 107 CYS A CA 1
ATOM 909 C C . CYS A 1 107 ? 7.511 -3.594 -6.479 1.00 97.81 107 CYS A C 1
ATOM 911 O O . CYS A 1 107 ? 7.645 -3.481 -5.262 1.00 97.81 107 CYS A O 1
ATOM 913 N N . ALA A 1 108 ? 8.554 -3.683 -7.317 1.00 98.12 108 ALA A N 1
ATOM 914 C CA . ALA A 1 108 ? 9.956 -3.625 -6.915 1.00 98.12 108 ALA A CA 1
ATOM 915 C C . ALA A 1 108 ? 10.469 -2.202 -6.613 1.00 98.12 108 ALA A C 1
ATOM 917 O O . ALA A 1 108 ? 11.582 -2.059 -6.108 1.00 98.12 108 ALA A O 1
ATOM 918 N N . GLU A 1 109 ? 9.697 -1.151 -6.911 1.00 98.31 109 GLU A N 1
ATOM 919 C CA . GLU A 1 109 ? 10.045 0.207 -6.485 1.00 98.31 109 GLU A CA 1
ATOM 920 C C . GLU A 1 109 ? 9.959 0.337 -4.966 1.00 98.31 109 GLU A C 1
ATOM 922 O O . GLU A 1 109 ? 9.145 -0.305 -4.301 1.00 98.31 109 GLU A O 1
ATOM 927 N N . ARG A 1 110 ? 10.785 1.216 -4.404 1.00 98.25 110 ARG A N 1
ATOM 928 C CA . ARG A 1 110 ? 10.774 1.497 -2.969 1.00 98.25 110 ARG A CA 1
ATOM 929 C C . ARG A 1 110 ? 9.950 2.753 -2.717 1.00 98.25 110 ARG A C 1
ATOM 931 O O . ARG A 1 110 ? 10.172 3.781 -3.359 1.00 98.25 110 ARG A O 1
ATOM 938 N N . ARG A 1 111 ? 8.965 2.659 -1.819 1.00 97.81 111 ARG A N 1
ATOM 939 C CA . ARG A 1 111 ? 8.081 3.772 -1.436 1.00 97.81 111 ARG A CA 1
ATOM 940 C C . ARG A 1 111 ? 7.792 3.782 0.065 1.00 97.81 111 ARG A C 1
ATOM 942 O O . ARG A 1 111 ? 7.956 2.753 0.727 1.00 97.81 111 ARG A O 1
ATOM 949 N N . PRO A 1 112 ? 7.350 4.928 0.617 1.00 96.94 112 PRO A N 1
ATOM 950 C CA . PRO A 1 112 ? 6.674 4.943 1.910 1.00 96.94 112 PRO A CA 1
ATOM 951 C C . PRO A 1 112 ? 5.379 4.117 1.829 1.00 96.94 112 PRO A C 1
ATOM 953 O O . PRO A 1 112 ? 4.868 3.854 0.741 1.00 96.94 112 PRO A O 1
ATOM 956 N N . TRP A 1 113 ? 4.826 3.690 2.963 1.00 97.25 113 TRP A N 1
ATOM 957 C CA . TRP A 1 113 ? 3.658 2.798 2.982 1.00 97.25 113 TRP A CA 1
ATOM 958 C C . TRP A 1 113 ? 2.665 3.142 4.088 1.00 97.25 113 TRP A C 1
ATOM 960 O O . TRP A 1 113 ? 2.965 3.895 5.017 1.00 97.25 113 TRP A O 1
ATOM 970 N N . ILE A 1 114 ? 1.449 2.604 3.967 1.00 95.69 114 ILE A N 1
ATOM 971 C CA . ILE A 1 114 ? 0.385 2.808 4.951 1.00 95.69 114 ILE A CA 1
ATOM 972 C C . ILE A 1 114 ? -0.181 1.463 5.388 1.00 95.69 114 ILE A C 1
ATOM 974 O O . ILE A 1 114 ? -0.695 0.698 4.572 1.00 95.69 114 ILE A O 1
ATOM 978 N N . CYS A 1 115 ? -0.163 1.222 6.696 1.00 96.12 115 CYS A N 1
ATOM 979 C CA . CYS A 1 115 ? -0.787 0.060 7.314 1.00 96.12 115 CYS A CA 1
ATOM 980 C C . CYS A 1 115 ? -2.188 0.392 7.843 1.00 96.12 115 CYS A C 1
ATOM 982 O O . CYS A 1 115 ? -2.450 1.507 8.303 1.00 96.12 115 CYS A O 1
ATOM 984 N N . LYS A 1 116 ? -3.078 -0.601 7.839 1.00 95.44 116 LYS A N 1
ATOM 985 C CA . LYS A 1 116 ? -4.443 -0.551 8.371 1.00 95.44 116 LYS A CA 1
ATOM 986 C C . LYS A 1 116 ? -4.733 -1.788 9.219 1.00 95.44 116 LYS A C 1
ATOM 988 O O . LYS A 1 116 ? -4.416 -2.912 8.839 1.00 95.44 116 LYS A O 1
ATOM 993 N N . LYS A 1 117 ? -5.426 -1.597 10.341 1.00 94.31 117 LYS A N 1
ATOM 994 C CA . LYS A 1 117 ? -6.049 -2.682 11.117 1.00 94.31 117 LYS A CA 1
ATOM 995 C C . LYS A 1 117 ? -7.401 -2.276 11.676 1.00 94.31 117 LYS A C 1
ATOM 997 O O . LYS A 1 117 ? -7.704 -1.090 11.765 1.00 94.31 117 LYS A O 1
ATOM 1002 N N . LYS A 1 118 ? -8.220 -3.250 12.072 1.00 91.50 118 LYS A N 1
ATOM 1003 C CA . LYS A 1 118 ? -9.480 -2.969 12.773 1.00 91.50 118 LYS A CA 1
ATOM 1004 C C . LYS A 1 118 ? -9.200 -2.405 14.166 1.00 91.50 118 LYS A C 1
ATOM 1006 O O . LYS A 1 118 ? -8.211 -2.754 14.807 1.00 91.50 118 LYS A O 1
ATOM 1011 N N . THR A 1 119 ? -10.081 -1.523 14.616 1.00 87.25 119 THR A N 1
ATOM 1012 C CA . THR A 1 119 ? -10.080 -1.006 15.988 1.00 87.25 119 THR A CA 1
ATOM 1013 C C . THR A 1 119 ? -10.369 -2.109 16.996 1.00 87.25 119 THR A C 1
ATOM 1015 O O . THR A 1 119 ? -11.123 -3.036 16.698 1.00 87.25 119 THR A O 1
ATOM 1018 N N . LEU A 1 120 ? -9.839 -1.964 18.208 1.00 78.56 120 LEU A N 1
ATOM 1019 C CA . LEU A 1 120 ? -10.266 -2.776 19.343 1.00 78.56 120 LEU A CA 1
ATOM 1020 C C . LEU A 1 120 ? -11.573 -2.194 19.898 1.00 78.56 120 LEU A C 1
ATOM 1022 O O . LEU A 1 120 ? -11.685 -0.973 20.049 1.00 78.56 120 LEU A O 1
ATOM 1026 N N . SER A 1 121 ? -12.548 -3.059 20.177 1.00 71.50 121 SER A N 1
ATOM 1027 C CA . SER A 1 121 ? -13.694 -2.700 21.013 1.00 71.50 121 SER A CA 1
ATOM 1028 C C . SER A 1 121 ? -13.273 -2.871 22.464 1.00 71.50 121 SER A C 1
ATOM 1030 O O . SER A 1 121 ? -12.843 -3.962 22.840 1.00 71.50 121 SER A O 1
ATOM 1032 N N . VAL A 1 122 ? -13.365 -1.798 23.244 1.00 59.03 122 VAL A N 1
ATOM 1033 C CA . VAL A 1 122 ? -13.152 -1.805 24.697 1.00 59.03 122 VAL A CA 1
ATOM 1034 C C . VAL A 1 122 ? -14.452 -1.425 25.383 1.00 59.03 122 VAL A C 1
ATOM 1036 O O . VAL A 1 122 ? -15.143 -0.509 24.861 1.00 59.03 122 VAL A O 1
#

Sequence (122 aa):
DKLTCQKGWRLFKSSCYLFYDADPPDQKTWEEAREDCRERSSDLADELRYFSQYTHWYWIGLRAEGGRWKWINGSDLTESGWRRKPPPPTDGQCVVYDMFRWRSESCAERRPWICKKKTLSV

Nearest PDB structures (foldseek):
  8umo-assembly1_J  TM=8.224E-01  e=2.741E-07  Mus musculus
  3wwk-assembly1_C  TM=8.211E-01  e=2.896E-07  Homo sapiens
  3j82-assembly1_A  TM=7.868E-01  e=3.231E-07  Mus musculus
  1egg-assembly1_A  TM=6.834E-01  e=1.271E-06  Homo sapiens
  8umo-assembly1_K  TM=7.415E-01  e=6.943E-05  Mus musculus

Mean predicted aligned error: 4.99 Å

Radius of gyration: 14.09 Å; Cα contacts (8 Å, |Δi|>4): 245; chains: 1; bounding box: 36×28×42 Å

pLDDT: mean 88.44, std 10.96, range [53.78, 98.75]

Foldseek 3Di:
DDWDDDPQWDDDPQKTKHWFPDDQVRFDFLVVQQVVLVVVVWGFAPDDQPDQPDAFFAFGQWAADPFFIAGVVGDTDDPVPAPDDADGHDHQWGWTDHRSDIHTDGSRDGGITMIMDGTDDD

Organism: Sander lucioperca (NCBI:txid283035)

Solvent-accessible surface area (backbone atoms only — not comparable to full-atom values): 6895 Å² total; per-residue (Å²): 129,50,76,48,54,61,92,87,35,45,71,52,92,72,29,21,36,37,79,44,89,44,56,82,92,70,25,30,28,51,68,56,42,35,49,58,20,42,80,69,74,29,32,41,30,83,79,64,97,81,60,70,91,49,91,56,61,22,38,38,23,36,32,25,55,91,68,31,46,30,34,80,87,70,46,69,69,71,71,90,80,56,98,65,85,77,75,85,46,46,71,63,27,23,32,29,40,36,58,94,39,70,46,77,41,57,33,83,47,66,31,24,34,29,27,30,32,74,41,50,82,93

InterPro domains:
  IPR001304 C-type lectin-like [PF00059] (27-117)
  IPR001304 C-type lectin-like [PS50041] (12-116)
  IPR001304 C-type lectin-like [SM00034] (5-116)
  IPR016186 C-type lectin-like/link domain superfamily [G3DSA:3.10.100.10] (1-120)
  IPR016187 C-type lectin fold [SSF56436] (4-119)
  IPR018378 C-type lectin, conserved site [PS00615] (94-115)
  IPR051527 Killer cell lectin-like receptor subfamily B [PTHR46784] (2-120)

=== Feature glossary ===
The features interleaved in this record are:

— What the protein is —

Sequence gives the chain of amino acids in standard one-letter code (A=alanine, C=cysteine, …, Y=tyrosine), read N→C. It is the only feature that is directly encoded by the gene; all structural features are derived from the folded form of this sequence.

Database cross-references. InterPro integrates a dozen domain/family signature databases into unified entries with residue-range hits. GO terms attach function/process/location labels with evidence codes. CATH codes position the fold in a four-level structural taxonomy. Organism is the NCBI-taxonomy species name.

— Where its atoms are —

Atomic coordinates in PDBx/mmCIF format — the same representation the Protein Data Bank distributes. Each line of the _atom_site loop places one backbone atom in Cartesian space (units: ångströms, origin: arbitrary).

The six renders are orthographic views along the three Cartesian axes in both directions. Representation (cartoon, sticks, or surface) and color scheme (sequence-rainbow or by-chain) vary across proteins so the training set covers all the common visualization conventions.

— Local backbone conformation —

Eight-state secondary structure (DSSP): H is the canonical α-helix, G the tighter 3₁₀-helix, I the wider π-helix; E/B are β-structure, T and S are turns and bends, and '-' is everything else. DSSP derives these from the pattern of main-chain N–H···O=C hydrogen bonds, not from the sequence.

P-SEA three-state annotation labels each residue as helix, strand, or coil based purely on the geometry of the Cα trace. It serves as a fallback when the full backbone (and thus DSSP) is unavailable.

The φ/ψ torsion pair specifies the backbone conformation at each residue. φ rotates about the N–Cα bond, ψ about the Cα–C bond. Steric clashes forbid most of the (φ, ψ) plane — the allowed regions (α-helix basin, β-sheet basin, left-handed helix) are the Ramachandran-allowed regions.

— Global shape and packing —

The geometric summary reports three shape descriptors. Rg (radius of gyration) measures how spread out the Cα atoms are about their centre of mass; compact globular proteins have small Rg, elongated or unfolded ones large. Cα contacts (<8 Å, |i−j|>4) count long-range residue pairs in spatial proximity — high for tightly packed folds, near zero for rods or random coil. The bounding-box extents give the protein's footprint along x, y, z in Å.

Solvent-accessible surface area (SASA) is the area in Å² traced out by the centre of a 1.4 Å probe sphere (a water molecule) rolled over the protein's van der Waals surface (Shrake–Rupley / Lee–Richards construction). Buried residues have near-zero SASA; fully exposed residues can exceed 200 Å². The total SASA scales roughly with the number of surface residues.

The contact map is a binary N×N matrix image: pixel (i, j) is dark where Cα_i and Cα_j are within 8 Å and |i−j|>4. Because the |i−j|>4 filter removes local helical contacts, off-diagonal stripes parallel to the main diagonal indicate parallel β-sheets; stripes perpendicular to it indicate antiparallel β-sheets. The Ramachandran plot scatters every residue's (φ, ψ) pair against the sterically allowed regions. The PAE heatmap renders the predicted-aligned-error matrix.

— Structural neighborhood —

3Di is Foldseek's structural alphabet. Each residue is assigned one of twenty discrete states based on how its Cα sits relative to its spatial (not sequential) neighbors. Aligning 3Di strings finds structural homologs roughly as well as full 3D superposition, but orders of magnitude faster.

Nearest PDB neighbors are the top structural matches found by Foldseek when searching this structure against the entire Protein Data Bank. Each hit reports a TM-score (0 to 1; >0.5 almost always implies the same fold) and an E-value. These are *structural* homologs — they may share no detectable sequence similarity.

— Confidence and disorder —

For AlphaFold models, the B-factor field carries pLDDT — the model's own estimate of local accuracy on a 0–100 scale. Regions with pLDDT<50 should be treated as essentially unmodeled; they often correspond to intrinsically disordered segments.

Crystallographic B-factors measure how much each atom's electron density is smeared out, in Å². They rise in mobile loops and surface residues and fall in the buried interior. In AlphaFold models this column is repurposed to hold pLDDT instead.

Predicted aligned error is AlphaFold's pairwise confidence. Unlike pLDDT (per-residue), PAE is per-residue-pair and captures whether two parts of the structure are correctly placed relative to each other. Units are ångströms of expected positional error.